Protein AF-A0AAW2QBC7-F1 (afdb_monomer_lite)

Sequence (114 aa):
MHPLGIRHTQTWNVALLARVLWNIHRKADTLWIQWVDAVYLK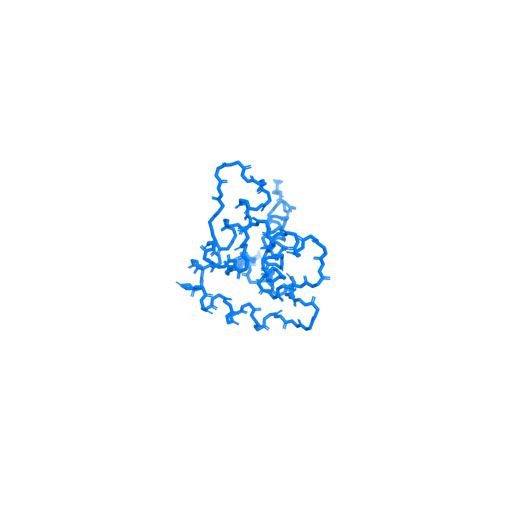GGSVWDWQPKKGDSPLLQRLAEIRNRIITAFGSSEAAVQHMAEWSNSKGLDTSKAYEYFRPKRAKQSWQTVI

Foldseek 3Di:
DDCPPPLLVVLLVLLVLVQVLFCLQVCPPDPVSVCCCVPQQVVHGSLPGDDDDPDDPSSVVSVVSSVVLCVVQVHPVSSCVVQVVQADPVTGDSVVSSVVSRDDDDPPPPDPDD

Structure (mmCIF, N/CA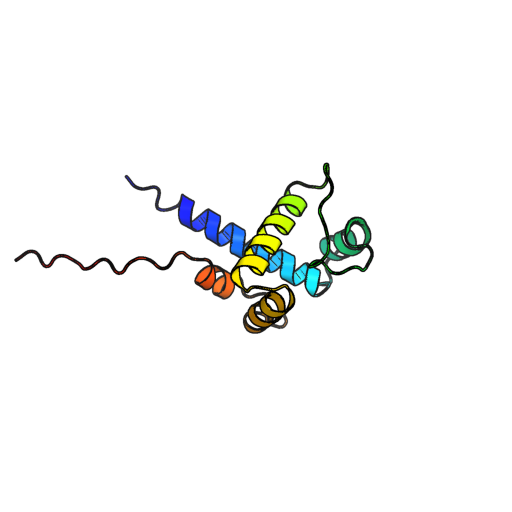/C/O backbone):
data_AF-A0AAW2QBC7-F1
#
_entry.id   AF-A0AAW2QBC7-F1
#
loop_
_atom_site.group_PDB
_atom_site.id
_atom_site.type_symbol
_atom_site.label_atom_id
_atom_site.label_alt_id
_atom_site.label_comp_id
_atom_site.label_asym_id
_atom_site.label_entity_id
_atom_site.label_seq_id
_atom_site.pdbx_PDB_ins_code
_atom_site.Cartn_x
_atom_site.Cartn_y
_atom_site.Cartn_z
_atom_site.occupancy
_atom_site.B_iso_or_equiv
_atom_site.auth_seq_id
_atom_site.auth_comp_id
_atom_site.auth_asym_id
_atom_site.auth_atom_id
_atom_site.pdbx_PDB_model_num
ATOM 1 N N . MET A 1 1 ? 35.295 -7.297 -0.279 1.00 41.03 1 MET A N 1
ATOM 2 C CA . MET A 1 1 ? 34.158 -7.825 0.509 1.00 41.03 1 MET A CA 1
ATOM 3 C C . MET A 1 1 ? 32.949 -6.916 0.267 1.00 41.03 1 MET A C 1
ATOM 5 O O . MET A 1 1 ? 32.909 -5.814 0.792 1.00 41.03 1 MET A O 1
ATOM 9 N N . HIS A 1 2 ? 32.040 -7.275 -0.645 1.00 45.41 2 HIS A N 1
ATOM 10 C CA . HIS A 1 2 ? 30.821 -6.494 -0.915 1.00 45.41 2 HIS A CA 1
ATOM 11 C C . HIS A 1 2 ? 29.652 -7.112 -0.132 1.00 45.41 2 HIS A C 1
ATOM 13 O O . HIS A 1 2 ? 29.490 -8.331 -0.198 1.00 45.41 2 HIS A O 1
ATOM 19 N N . PRO A 1 3 ? 28.836 -6.328 0.598 1.00 48.69 3 PRO A N 1
ATOM 20 C CA . PRO A 1 3 ? 27.711 -6.844 1.374 1.00 48.69 3 PRO A CA 1
ATOM 21 C C . PRO A 1 3 ? 26.570 -7.252 0.432 1.00 48.69 3 PRO A C 1
ATOM 23 O O . PRO A 1 3 ? 25.592 -6.532 0.231 1.00 48.69 3 PRO A O 1
ATOM 26 N N . LEU A 1 4 ? 26.715 -8.429 -0.176 1.00 59.12 4 LEU A N 1
ATOM 27 C CA . LEU A 1 4 ? 25.762 -9.012 -1.119 1.00 59.12 4 LEU A CA 1
ATOM 28 C C . LEU A 1 4 ? 24.406 -9.328 -0.459 1.00 59.12 4 LEU A C 1
ATOM 30 O O . LEU A 1 4 ? 23.416 -9.445 -1.167 1.00 59.12 4 LEU A O 1
ATOM 34 N N . GLY A 1 5 ? 24.324 -9.392 0.877 1.00 55.28 5 GLY A N 1
ATOM 35 C CA . GLY A 1 5 ? 23.075 -9.664 1.603 1.00 55.28 5 GLY A CA 1
ATOM 36 C C . GLY A 1 5 ? 22.158 -8.449 1.817 1.00 55.28 5 GLY A C 1
ATOM 37 O O . GLY A 1 5 ? 20.942 -8.565 1.696 1.00 55.28 5 GLY A O 1
ATOM 38 N N . ILE A 1 6 ? 22.714 -7.261 2.082 1.00 58.94 6 ILE A N 1
ATOM 39 C CA . ILE A 1 6 ? 21.939 -6.100 2.577 1.00 58.94 6 ILE A CA 1
ATOM 40 C C . ILE A 1 6 ? 21.077 -5.461 1.475 1.00 58.94 6 ILE A C 1
ATOM 42 O O . ILE A 1 6 ? 19.996 -4.935 1.729 1.00 58.94 6 ILE A O 1
ATOM 46 N N . ARG A 1 7 ? 21.522 -5.526 0.215 1.00 60.31 7 ARG A N 1
ATOM 47 C CA . ARG A 1 7 ? 20.746 -4.984 -0.915 1.00 60.31 7 ARG A CA 1
ATOM 48 C C . ARG A 1 7 ? 19.500 -5.818 -1.212 1.00 60.31 7 ARG A C 1
ATOM 50 O O . ARG A 1 7 ? 18.471 -5.264 -1.579 1.00 60.31 7 ARG A O 1
ATOM 57 N N . HIS A 1 8 ? 19.578 -7.133 -1.016 1.00 69.00 8 HIS A N 1
ATOM 58 C CA . HIS A 1 8 ? 18.444 -8.025 -1.227 1.00 69.00 8 HIS A CA 1
ATOM 59 C C . HIS A 1 8 ? 17.353 -7.819 -0.166 1.00 69.00 8 HIS A C 1
ATOM 61 O O . HIS A 1 8 ? 16.176 -7.775 -0.521 1.00 69.00 8 HIS A O 1
ATOM 67 N N . THR A 1 9 ? 17.719 -7.614 1.104 1.00 75.00 9 THR A N 1
ATOM 68 C CA . THR A 1 9 ? 16.740 -7.404 2.188 1.00 75.00 9 THR A CA 1
ATOM 69 C C . THR A 1 9 ? 15.935 -6.121 2.006 1.00 75.00 9 THR A C 1
ATOM 71 O O . THR A 1 9 ? 14.726 -6.127 2.217 1.00 75.00 9 THR A O 1
ATOM 74 N N . GLN A 1 10 ? 16.554 -5.035 1.533 1.00 80.94 10 GLN A N 1
ATOM 75 C CA . GLN A 1 10 ? 15.827 -3.795 1.246 1.00 80.94 10 GLN A CA 1
ATOM 76 C C . GLN A 1 10 ? 14.785 -3.968 0.133 1.00 80.94 10 GLN A C 1
ATOM 78 O O . GLN A 1 10 ? 13.658 -3.500 0.285 1.00 80.94 10 GLN A O 1
ATOM 83 N N . THR A 1 11 ? 15.121 -4.655 -0.963 1.00 83.31 11 THR A N 1
ATOM 84 C CA . THR A 1 11 ? 14.166 -4.918 -2.055 1.00 83.31 11 THR A CA 1
ATOM 85 C C . THR A 1 11 ? 13.029 -5.833 -1.600 1.00 83.31 11 THR A C 1
ATOM 87 O O . THR A 1 11 ? 11.869 -5.562 -1.904 1.00 83.31 11 THR A O 1
ATOM 90 N N . TRP A 1 12 ? 13.332 -6.873 -0.819 1.00 84.12 12 TRP A N 1
ATOM 91 C CA . TRP A 1 12 ? 12.304 -7.726 -0.220 1.00 84.12 12 TRP A CA 1
ATOM 92 C C . TRP A 1 12 ? 11.382 -6.949 0.720 1.00 84.12 12 TRP A C 1
ATOM 94 O O . TRP A 1 12 ? 10.169 -7.111 0.641 1.00 84.12 12 TRP A O 1
ATOM 104 N N . ASN A 1 13 ? 11.923 -6.044 1.539 1.00 87.50 13 ASN A N 1
ATOM 105 C CA . ASN A 1 13 ? 11.115 -5.186 2.405 1.00 87.50 13 ASN A CA 1
ATOM 106 C C . ASN A 1 13 ? 10.150 -4.307 1.598 1.00 87.50 13 ASN A C 1
ATOM 108 O O . ASN A 1 13 ? 8.992 -4.165 1.982 1.00 87.50 13 ASN A O 1
ATOM 112 N N . VAL A 1 14 ? 10.589 -3.753 0.462 1.00 87.81 14 VAL A N 1
ATOM 113 C CA . VAL A 1 14 ? 9.709 -2.991 -0.443 1.00 87.81 14 VAL A CA 1
ATOM 114 C C . VAL A 1 14 ? 8.594 -3.880 -0.995 1.00 87.81 14 VAL A C 1
ATOM 116 O O . VAL A 1 14 ? 7.431 -3.490 -0.938 1.00 87.81 14 VAL A O 1
ATOM 119 N N . ALA A 1 15 ? 8.921 -5.082 -1.475 1.00 89.62 15 ALA A N 1
ATOM 120 C CA . ALA A 1 15 ? 7.934 -6.013 -2.021 1.00 89.62 15 ALA A CA 1
ATOM 121 C C . ALA A 1 15 ? 6.910 -6.476 -0.967 1.00 89.62 15 ALA A C 1
ATOM 123 O O . ALA A 1 15 ? 5.712 -6.542 -1.243 1.00 89.62 15 ALA A O 1
ATOM 124 N N . LEU A 1 16 ? 7.361 -6.750 0.260 1.00 89.75 16 LEU A N 1
ATOM 125 C CA . LEU A 1 16 ? 6.493 -7.115 1.380 1.00 89.75 16 LEU A CA 1
ATOM 126 C C . LEU A 1 16 ? 5.560 -5.964 1.767 1.00 89.75 16 LEU A C 1
ATOM 128 O O . LEU A 1 16 ? 4.362 -6.180 1.937 1.00 89.75 16 LEU A O 1
ATOM 132 N N . LEU A 1 17 ? 6.073 -4.736 1.847 1.00 91.94 17 LEU A N 1
ATOM 133 C CA . LEU A 1 17 ? 5.252 -3.558 2.133 1.00 91.94 17 LEU A CA 1
ATOM 134 C C . LEU A 1 17 ? 4.260 -3.257 1.004 1.00 91.94 17 LEU A C 1
ATOM 136 O O . LEU A 1 17 ? 3.119 -2.905 1.285 1.00 91.94 17 LEU A O 1
ATOM 140 N N . ALA A 1 18 ? 4.645 -3.465 -0.258 1.00 91.00 18 ALA A N 1
ATOM 141 C CA . ALA A 1 18 ? 3.730 -3.368 -1.393 1.00 91.00 18 ALA A CA 1
ATOM 142 C C . ALA A 1 18 ? 2.589 -4.397 -1.291 1.00 91.00 18 ALA A C 1
ATOM 144 O O . ALA A 1 18 ? 1.434 -4.072 -1.560 1.00 91.00 18 ALA A O 1
ATOM 145 N N . ARG A 1 19 ? 2.876 -5.621 -0.825 1.00 91.25 19 ARG A N 1
ATOM 146 C CA . ARG A 1 19 ? 1.837 -6.626 -0.549 1.00 91.25 19 ARG A CA 1
ATOM 147 C C . ARG A 1 19 ? 0.887 -6.174 0.555 1.00 91.25 19 ARG A C 1
ATOM 149 O O . ARG A 1 19 ? -0.321 -6.333 0.415 1.00 91.25 19 ARG A O 1
ATOM 156 N N . VAL A 1 20 ? 1.417 -5.614 1.642 1.00 92.12 20 VAL A N 1
ATOM 157 C CA . VAL A 1 20 ? 0.598 -5.079 2.740 1.00 92.12 20 VAL A CA 1
ATOM 158 C C . VAL A 1 20 ? -0.303 -3.949 2.238 1.00 92.12 20 VAL A C 1
ATOM 160 O O . VAL A 1 20 ? -1.503 -3.976 2.499 1.00 92.12 20 VAL A O 1
ATOM 163 N N . LEU A 1 21 ? 0.248 -3.017 1.456 1.00 92.56 21 LEU A N 1
ATOM 164 C CA . LEU A 1 21 ? -0.501 -1.929 0.825 1.00 92.56 21 LEU A CA 1
ATOM 165 C C . LEU A 1 21 ? -1.653 -2.473 -0.032 1.00 92.56 21 LEU A C 1
ATOM 167 O O . LEU A 1 21 ? -2.785 -2.014 0.093 1.00 92.56 21 LEU A O 1
ATOM 171 N N . TRP A 1 22 ? -1.382 -3.497 -0.846 1.00 93.50 22 TRP A N 1
ATOM 172 C CA . TRP A 1 22 ? -2.398 -4.153 -1.669 1.00 93.50 22 TRP A CA 1
ATOM 173 C C . TRP A 1 22 ? -3.482 -4.845 -0.839 1.00 93.50 22 TRP A C 1
ATOM 175 O O . TRP A 1 22 ? -4.666 -4.758 -1.156 1.00 93.50 22 TRP A O 1
ATOM 185 N N . ASN A 1 23 ? -3.106 -5.512 0.252 1.00 92.00 23 ASN A N 1
ATOM 186 C CA . ASN A 1 23 ? -4.075 -6.154 1.134 1.00 92.00 23 ASN A CA 1
ATOM 187 C C . ASN A 1 23 ? -5.002 -5.127 1.803 1.00 92.00 23 ASN A C 1
ATOM 189 O O . ASN A 1 23 ? -6.193 -5.399 1.939 1.00 92.00 23 ASN A O 1
ATOM 193 N N . ILE A 1 24 ? -4.476 -3.955 2.173 1.00 91.88 24 ILE A N 1
ATOM 194 C CA . ILE A 1 24 ? -5.280 -2.841 2.690 1.00 91.88 24 ILE A CA 1
ATOM 195 C C . ILE A 1 24 ? -6.201 -2.295 1.592 1.00 91.88 24 ILE A C 1
ATOM 197 O O . ILE A 1 24 ? -7.392 -2.132 1.835 1.00 91.88 24 ILE A O 1
ATOM 201 N N . HIS A 1 25 ? -5.693 -2.095 0.370 1.00 91.25 25 HIS A N 1
ATOM 202 C CA . HIS A 1 25 ? -6.504 -1.664 -0.776 1.00 91.25 25 HIS A CA 1
ATOM 203 C C . HIS A 1 25 ? -7.696 -2.599 -1.037 1.00 91.25 25 HIS A C 1
ATOM 205 O O . HIS A 1 25 ? -8.808 -2.130 -1.259 1.00 91.25 25 HIS A O 1
ATOM 211 N N . ARG A 1 26 ? -7.487 -3.919 -0.949 1.00 91.06 26 ARG A N 1
ATOM 212 C CA . ARG A 1 26 ? -8.554 -4.919 -1.115 1.00 91.06 26 ARG A CA 1
ATOM 213 C C . ARG A 1 26 ? -9.434 -5.125 0.118 1.00 91.06 26 ARG A C 1
ATOM 215 O O . ARG A 1 26 ? -10.298 -5.995 0.076 1.00 91.06 26 ARG A O 1
ATOM 222 N N . LYS A 1 27 ? -9.174 -4.416 1.221 1.00 88.25 27 LYS A N 1
ATOM 223 C CA . LYS A 1 27 ? -9.818 -4.646 2.523 1.00 88.25 27 LYS A CA 1
ATOM 224 C C . LYS A 1 27 ? -9.794 -6.123 2.928 1.00 88.25 27 LYS A C 1
ATOM 226 O O . LYS A 1 27 ? -10.822 -6.712 3.247 1.00 88.25 27 LYS A O 1
ATOM 231 N N . ALA A 1 28 ? -8.617 -6.746 2.850 1.00 88.56 28 ALA A N 1
ATOM 232 C CA . ALA A 1 28 ? -8.489 -8.162 3.167 1.00 88.56 28 ALA A CA 1
ATOM 233 C C . ALA A 1 28 ? -8.960 -8.455 4.602 1.00 88.56 28 ALA A C 1
ATOM 235 O O . ALA A 1 28 ? -8.696 -7.681 5.523 1.00 88.56 28 ALA A O 1
ATOM 236 N N . ASP A 1 29 ? -9.628 -9.596 4.770 1.00 86.56 29 ASP A N 1
ATOM 237 C CA . ASP A 1 29 ? -10.366 -9.961 5.981 1.00 86.56 29 ASP A CA 1
ATOM 238 C C . ASP A 1 29 ? -9.444 -10.437 7.114 1.00 86.56 29 ASP A C 1
ATOM 240 O O . ASP A 1 29 ? -9.397 -11.600 7.505 1.00 86.56 29 ASP A O 1
ATOM 244 N N . THR A 1 30 ? -8.608 -9.523 7.594 1.00 90.25 30 THR A N 1
ATOM 245 C CA . THR A 1 30 ? -7.729 -9.740 8.741 1.00 90.25 30 THR A CA 1
ATOM 246 C C . THR A 1 30 ? -7.981 -8.639 9.754 1.00 90.25 30 THR A C 1
ATOM 248 O O . THR A 1 30 ? -8.133 -7.475 9.376 1.00 90.25 30 THR A O 1
ATOM 251 N N . LEU A 1 31 ? -7.971 -8.986 11.043 1.00 92.94 31 LEU A N 1
ATOM 252 C CA . LEU A 1 31 ? -8.256 -8.039 12.127 1.00 92.94 31 LEU A CA 1
ATOM 253 C C . LEU A 1 31 ? -7.377 -6.786 12.058 1.00 92.94 31 LEU A C 1
ATOM 255 O O . LEU A 1 31 ? -7.863 -5.676 12.238 1.00 92.94 31 LEU A O 1
ATOM 259 N N . TRP A 1 32 ? -6.089 -6.951 11.749 1.00 92.62 32 TRP A N 1
ATOM 260 C CA . TRP A 1 32 ? -5.173 -5.819 11.625 1.00 92.62 32 TRP A CA 1
ATOM 261 C C . TRP A 1 32 ? -5.562 -4.879 10.473 1.00 92.62 32 TRP A C 1
ATOM 263 O O . TRP A 1 32 ? -5.522 -3.666 10.650 1.00 92.62 32 TRP A O 1
ATOM 273 N N . ILE A 1 33 ? -5.997 -5.406 9.321 1.00 91.38 33 ILE A N 1
ATOM 274 C CA . ILE A 1 33 ? -6.426 -4.576 8.181 1.00 91.38 33 ILE A CA 1
ATOM 275 C C . ILE A 1 33 ? -7.754 -3.888 8.472 1.00 91.38 33 ILE A C 1
ATOM 277 O O . ILE A 1 33 ? -7.872 -2.695 8.210 1.00 91.38 33 ILE A O 1
ATOM 281 N N . GLN A 1 34 ? -8.723 -4.601 9.050 1.00 92.06 34 GLN A N 1
ATOM 282 C CA . GLN A 1 34 ? -9.994 -4.007 9.470 1.00 92.06 34 GLN A CA 1
ATOM 283 C C . GLN A 1 34 ? -9.768 -2.877 10.485 1.00 92.06 34 GLN A C 1
ATOM 285 O O . GLN A 1 34 ? -10.367 -1.810 10.376 1.00 92.06 34 GLN A O 1
ATOM 290 N N . TRP A 1 35 ? -8.850 -3.075 11.437 1.00 93.25 35 TRP A N 1
ATOM 291 C CA . TRP A 1 35 ? -8.466 -2.049 12.403 1.00 93.25 35 TRP A CA 1
ATOM 292 C C . TRP A 1 35 ? -7.789 -0.848 11.732 1.00 93.25 35 TRP A C 1
ATOM 294 O O . TRP A 1 35 ? -8.143 0.292 12.029 1.00 93.25 35 TRP A O 1
ATOM 304 N N . VAL A 1 36 ? -6.863 -1.073 10.791 1.00 91.44 36 VAL A N 1
ATOM 305 C CA . VAL A 1 36 ? -6.234 0.020 10.030 1.00 91.44 36 VAL A CA 1
ATOM 306 C C . VAL A 1 36 ? -7.274 0.801 9.218 1.00 91.44 36 VAL A C 1
ATOM 308 O O . VAL A 1 36 ? -7.255 2.034 9.240 1.00 91.44 36 VAL A O 1
ATOM 311 N N . ASP A 1 37 ? -8.195 0.110 8.541 1.00 90.44 37 ASP A N 1
ATOM 312 C CA . ASP A 1 37 ? -9.263 0.737 7.754 1.00 90.44 37 ASP A CA 1
ATOM 313 C C . ASP A 1 37 ? -10.192 1.573 8.643 1.00 90.44 37 ASP A C 1
ATOM 315 O O . ASP A 1 37 ? -10.510 2.709 8.302 1.00 90.44 37 ASP A O 1
ATOM 319 N N . ALA A 1 38 ? -10.562 1.068 9.822 1.00 90.19 38 ALA A N 1
ATOM 320 C CA . ALA A 1 38 ? -11.434 1.774 10.758 1.00 90.19 38 ALA A CA 1
ATOM 321 C C . ALA A 1 38 ? -10.754 2.984 11.427 1.00 90.19 38 ALA A C 1
ATOM 323 O O . ALA A 1 38 ? -11.368 4.042 11.567 1.00 90.19 38 ALA A O 1
ATOM 324 N N . VAL A 1 39 ? -9.491 2.847 11.844 1.00 90.81 39 VAL A N 1
ATOM 325 C CA . VAL A 1 39 ? -8.787 3.874 12.632 1.00 90.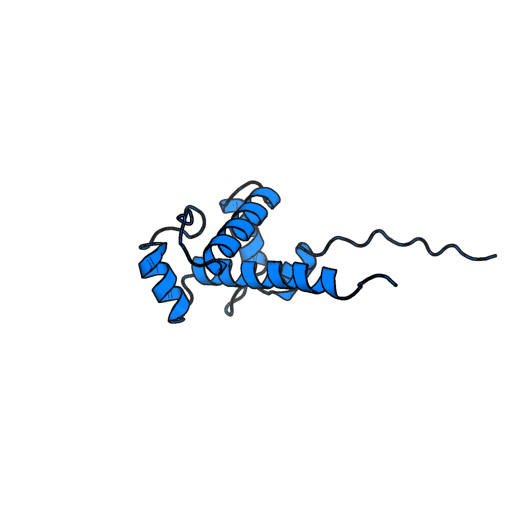81 39 VAL A CA 1
ATOM 326 C C . VAL A 1 39 ? -8.162 4.953 11.749 1.00 90.81 39 VAL A C 1
ATOM 328 O O . VAL A 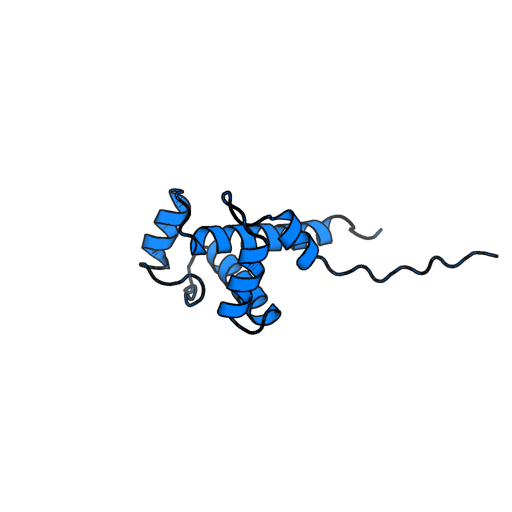1 39 ? -8.316 6.145 12.037 1.00 90.81 39 VAL A O 1
ATOM 331 N N . TYR A 1 40 ? -7.463 4.556 10.681 1.00 88.19 40 TYR A N 1
ATOM 332 C CA . TYR A 1 40 ? -6.652 5.473 9.873 1.00 88.19 40 TYR A CA 1
ATOM 333 C C . TYR A 1 40 ? -7.338 5.898 8.583 1.00 88.19 40 TYR A C 1
ATOM 335 O O . TYR A 1 40 ? -7.343 7.089 8.272 1.00 88.19 40 TYR A O 1
ATOM 343 N N . LEU A 1 41 ? -7.907 4.946 7.839 1.00 88.38 41 LEU A N 1
ATOM 344 C CA . LEU A 1 41 ? -8.532 5.248 6.548 1.00 88.38 41 LEU A CA 1
ATOM 345 C C . LEU A 1 41 ? -9.952 5.789 6.709 1.00 88.38 41 LEU A C 1
ATOM 347 O O . LEU A 1 41 ? -10.392 6.591 5.891 1.00 88.38 41 LEU A O 1
ATOM 351 N N . LYS A 1 42 ? -10.659 5.374 7.766 1.00 87.94 42 LYS A N 1
ATOM 352 C CA . LYS A 1 42 ? -12.060 5.715 8.054 1.00 87.94 42 LYS A CA 1
ATOM 353 C C . LYS A 1 42 ? -12.976 5.472 6.850 1.00 87.94 42 LYS A C 1
ATOM 355 O O . LYS A 1 42 ? -13.837 6.288 6.537 1.00 87.94 42 LYS A O 1
ATOM 360 N N . GLY A 1 43 ? -12.747 4.362 6.149 1.00 81.00 43 GLY A N 1
ATOM 361 C CA . GLY A 1 43 ? -13.464 3.999 4.925 1.00 81.00 43 GLY A CA 1
ATOM 362 C C . GLY A 1 43 ? -12.943 4.657 3.641 1.00 81.00 43 GLY A C 1
ATOM 363 O O . GLY A 1 43 ? -13.450 4.342 2.567 1.00 81.00 43 GLY A O 1
ATOM 364 N N . GLY A 1 44 ? -11.935 5.526 3.732 1.00 87.44 44 GLY A N 1
ATOM 365 C CA . GLY A 1 44 ? -11.259 6.131 2.589 1.00 87.44 44 GLY A CA 1
ATOM 366 C C . GLY A 1 44 ? -10.299 5.186 1.860 1.00 87.44 44 GLY A C 1
ATOM 367 O O . GLY A 1 44 ? -10.014 4.067 2.285 1.00 87.44 44 GLY A O 1
ATOM 368 N N . SER A 1 45 ? -9.769 5.666 0.739 1.00 88.56 45 SER A N 1
ATOM 369 C CA . SER A 1 45 ? -8.778 4.944 -0.056 1.00 88.56 45 SER A CA 1
ATOM 370 C C . SER A 1 45 ? -7.388 5.034 0.578 1.00 88.56 45 SER A C 1
ATOM 372 O O . SER A 1 45 ? -6.918 6.111 0.953 1.00 88.56 45 SER A O 1
ATOM 374 N N . VAL A 1 46 ? -6.673 3.907 0.622 1.00 91.19 46 VAL A N 1
ATOM 375 C CA . VAL A 1 46 ? -5.258 3.881 1.027 1.00 91.19 46 VAL A CA 1
ATOM 376 C C . VAL A 1 46 ? -4.365 4.676 0.070 1.00 91.19 46 VAL A C 1
ATOM 378 O O . VAL A 1 46 ? -3.254 5.049 0.445 1.00 91.19 46 VAL A O 1
ATOM 381 N N . TRP A 1 47 ? -4.830 4.957 -1.150 1.00 90.19 47 TRP A N 1
ATOM 382 C CA . TRP A 1 47 ? -4.074 5.710 -2.150 1.00 90.19 47 TRP A CA 1
ATOM 383 C C . TRP A 1 47 ? -4.033 7.211 -1.846 1.00 90.19 47 TRP A C 1
ATOM 385 O O . TRP A 1 47 ? -2.981 7.826 -2.000 1.00 90.19 47 TRP A O 1
ATOM 395 N N . ASP A 1 48 ? -5.119 7.745 -1.287 1.00 87.69 48 ASP A N 1
ATOM 396 C CA . AS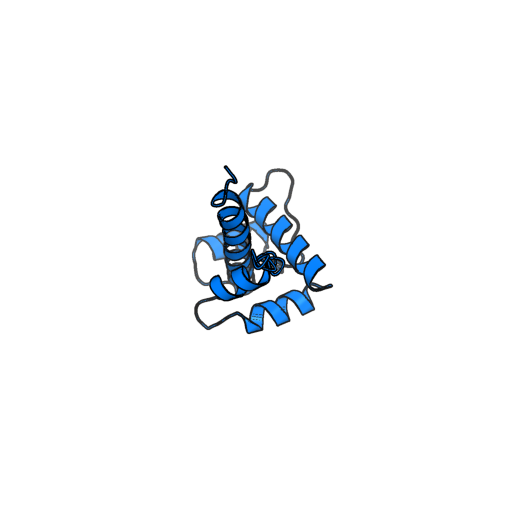P A 1 48 ? -5.288 9.177 -0.990 1.00 87.69 48 ASP A CA 1
ATOM 397 C C . ASP A 1 48 ? -4.984 9.532 0.471 1.00 87.69 48 ASP A C 1
ATOM 399 O O . ASP A 1 48 ? -4.848 10.699 0.841 1.00 87.69 48 ASP A O 1
ATOM 403 N N . TRP A 1 49 ? -4.866 8.519 1.330 1.00 90.31 49 TRP A N 1
ATOM 404 C CA . TRP A 1 49 ? -4.586 8.696 2.750 1.00 90.31 49 TRP A CA 1
ATOM 405 C C . TRP A 1 49 ? -3.249 9.422 2.999 1.00 90.31 49 TRP A C 1
ATOM 407 O O . TRP A 1 49 ? -2.283 9.257 2.261 1.00 90.31 49 TRP A O 1
ATOM 417 N N . GLN A 1 50 ? -3.131 10.209 4.063 1.00 87.44 50 GLN A N 1
ATOM 418 C CA . GLN A 1 50 ? -1.848 10.801 4.454 1.00 87.44 50 GLN A CA 1
ATOM 419 C C . GLN A 1 50 ? -1.538 10.453 5.910 1.00 87.44 50 GLN A C 1
ATOM 421 O O . GLN A 1 50 ? -2.391 10.684 6.773 1.00 87.44 50 GLN A O 1
ATOM 426 N N . PRO A 1 51 ? -0.342 9.904 6.201 1.00 88.12 51 PRO A N 1
ATOM 427 C CA . PRO A 1 51 ? 0.061 9.631 7.572 1.00 88.12 51 PRO A CA 1
ATOM 428 C C . PRO A 1 51 ? 0.220 10.940 8.345 1.00 88.12 51 PRO A C 1
ATOM 430 O O . PRO A 1 51 ? 0.768 11.923 7.841 1.00 88.12 51 PRO A O 1
ATOM 433 N N . LYS A 1 52 ? -0.231 10.946 9.595 1.00 87.06 52 LYS A N 1
ATOM 434 C CA . LYS A 1 52 ? -0.064 12.066 10.520 1.00 87.06 52 LYS A CA 1
ATOM 435 C C . LYS A 1 52 ? 1.243 11.938 11.292 1.00 87.06 52 LYS A C 1
ATOM 437 O O . LYS A 1 52 ? 1.757 10.847 11.545 1.00 87.06 52 LYS A O 1
ATOM 442 N N . LYS A 1 53 ? 1.776 13.084 11.721 1.00 79.12 53 LYS A N 1
ATOM 443 C CA . LYS A 1 53 ? 2.942 13.138 12.607 1.00 79.12 53 LYS A CA 1
ATOM 444 C C . LYS A 1 53 ? 2.571 12.489 13.948 1.00 79.12 53 LYS A C 1
ATOM 446 O O . LYS A 1 53 ? 1.736 13.025 14.668 1.00 79.12 53 LYS A O 1
ATOM 451 N N . GLY A 1 54 ? 3.174 11.338 14.247 1.00 80.62 54 GLY A N 1
ATOM 452 C CA . GLY A 1 54 ? 2.858 10.515 15.424 1.00 80.62 54 GLY A CA 1
ATOM 453 C C . GLY A 1 54 ? 2.207 9.165 15.103 1.00 80.62 54 GLY A C 1
ATOM 454 O O . GLY A 1 54 ? 2.083 8.335 16.000 1.00 80.62 54 GLY A O 1
ATOM 455 N N . ASP A 1 55 ? 1.846 8.909 13.842 1.00 86.25 55 ASP A N 1
ATOM 456 C CA . ASP A 1 55 ? 1.364 7.593 13.419 1.00 86.25 55 ASP A CA 1
ATOM 457 C C . ASP A 1 55 ? 2.464 6.530 13.525 1.00 86.25 55 ASP A C 1
ATOM 459 O O . ASP A 1 55 ? 3.659 6.837 13.555 1.00 86.25 55 ASP A O 1
ATOM 463 N N . SER A 1 56 ? 2.060 5.257 13.534 1.00 88.00 56 SER A N 1
ATOM 464 C CA . SER A 1 56 ? 2.991 4.127 13.595 1.00 88.00 56 SER A CA 1
ATOM 465 C C . SER A 1 56 ? 4.091 4.242 12.525 1.00 88.00 56 SER A C 1
ATOM 467 O O . SER A 1 56 ? 3.772 4.472 11.354 1.00 88.00 56 SER A O 1
ATOM 469 N N . PRO A 1 57 ? 5.375 4.013 12.868 1.00 89.19 57 PRO A N 1
ATOM 470 C CA . PRO A 1 57 ? 6.468 4.013 11.895 1.00 89.19 57 PRO A CA 1
ATOM 471 C C . PRO A 1 57 ? 6.225 3.074 10.706 1.00 89.19 57 PRO A C 1
ATOM 473 O O . PRO A 1 57 ? 6.641 3.363 9.587 1.00 89.19 57 PRO A O 1
ATOM 476 N N . LEU A 1 58 ? 5.503 1.968 10.924 1.00 88.88 58 LEU A N 1
ATOM 477 C CA . LEU A 1 58 ? 5.109 1.052 9.854 1.00 88.88 58 LEU A CA 1
ATOM 478 C C . LEU A 1 58 ? 4.175 1.727 8.843 1.00 88.88 58 LEU A C 1
ATOM 480 O O . LEU A 1 58 ? 4.353 1.564 7.641 1.00 88.88 58 LEU A O 1
ATOM 484 N N . LEU A 1 59 ? 3.193 2.488 9.327 1.00 89.38 59 LEU A N 1
ATOM 485 C CA . LEU A 1 59 ? 2.226 3.203 8.494 1.00 89.38 59 LEU A CA 1
ATOM 486 C C . LEU A 1 59 ? 2.890 4.361 7.746 1.00 89.38 59 LEU A C 1
ATOM 488 O O . LEU A 1 59 ? 2.628 4.553 6.560 1.00 89.38 59 LEU A O 1
ATOM 492 N N . GLN A 1 60 ? 3.818 5.068 8.395 1.00 91.44 60 GLN A N 1
ATOM 493 C CA . GLN A 1 60 ? 4.656 6.066 7.725 1.00 91.44 60 GLN A CA 1
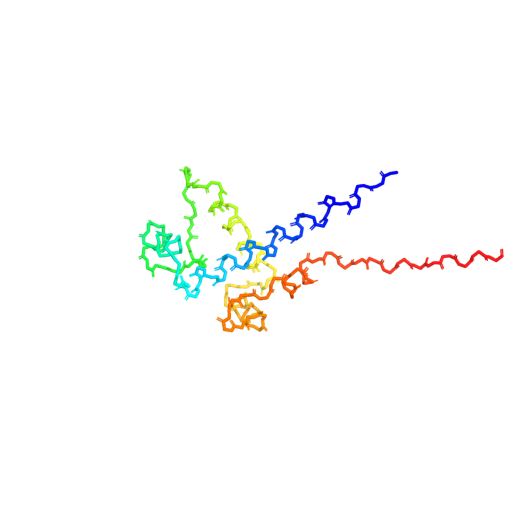ATOM 494 C C . GLN A 1 60 ? 5.461 5.422 6.589 1.00 91.44 60 GLN A C 1
ATOM 496 O O . GLN A 1 60 ? 5.425 5.887 5.450 1.00 91.44 60 GLN A O 1
ATOM 501 N N . ARG A 1 61 ? 6.105 4.280 6.859 1.00 91.38 61 ARG A N 1
ATOM 502 C CA . ARG A 1 61 ? 6.866 3.547 5.845 1.00 91.38 61 ARG A CA 1
ATOM 503 C C . ARG A 1 61 ? 5.978 3.011 4.719 1.00 91.38 61 ARG A C 1
ATOM 505 O O . ARG A 1 61 ? 6.400 2.997 3.565 1.00 91.38 61 ARG A O 1
ATOM 512 N N . LEU A 1 62 ? 4.750 2.596 5.026 1.00 92.56 62 LEU A N 1
ATOM 513 C CA . LEU A 1 62 ? 3.764 2.173 4.032 1.00 92.56 62 LEU A CA 1
ATOM 514 C C . LEU A 1 62 ? 3.401 3.327 3.084 1.00 92.56 62 LEU A C 1
ATOM 516 O O . LEU A 1 62 ? 3.387 3.131 1.870 1.00 92.56 62 LEU A O 1
ATOM 520 N N . ALA A 1 63 ? 3.174 4.528 3.624 1.00 92.12 63 ALA A N 1
ATOM 521 C CA . ALA A 1 63 ? 2.901 5.723 2.829 1.00 92.12 63 ALA A CA 1
ATOM 522 C C . ALA A 1 63 ? 4.087 6.103 1.930 1.00 92.12 63 ALA A C 1
ATOM 524 O O . ALA A 1 63 ? 3.896 6.437 0.762 1.00 92.12 63 ALA A O 1
ATOM 525 N N . GLU A 1 64 ? 5.321 5.990 2.428 1.00 91.75 64 GLU A N 1
ATOM 526 C CA . GLU A 1 64 ? 6.522 6.205 1.613 1.00 91.75 64 GLU A CA 1
ATOM 527 C C . GLU A 1 64 ? 6.608 5.215 0.445 1.00 91.75 64 GLU A C 1
ATOM 529 O O . GLU A 1 64 ? 6.891 5.614 -0.685 1.00 91.75 64 GLU A O 1
ATOM 534 N N . ILE A 1 65 ? 6.355 3.923 0.691 1.00 90.88 65 ILE A N 1
ATOM 535 C CA . ILE A 1 65 ? 6.350 2.909 -0.371 1.00 90.88 65 ILE A CA 1
ATOM 536 C C . ILE A 1 65 ? 5.235 3.177 -1.375 1.00 90.88 65 ILE A C 1
ATOM 538 O O . ILE A 1 65 ? 5.498 3.134 -2.575 1.00 90.88 65 ILE A O 1
ATOM 542 N N . ARG A 1 66 ? 4.029 3.515 -0.915 1.00 92.69 66 ARG A N 1
ATOM 543 C CA . ARG A 1 66 ? 2.934 3.918 -1.798 1.00 92.69 66 ARG A CA 1
ATOM 544 C C . ARG A 1 66 ? 3.346 5.086 -2.689 1.00 92.69 66 ARG A C 1
ATOM 546 O O . ARG A 1 66 ? 3.179 4.998 -3.898 1.00 92.69 66 ARG A O 1
ATOM 553 N N . ASN A 1 67 ? 3.913 6.149 -2.123 1.00 92.44 67 ASN A N 1
ATOM 554 C CA . ASN A 1 67 ? 4.329 7.314 -2.902 1.00 92.44 67 ASN A CA 1
ATOM 555 C C . ASN A 1 67 ? 5.394 6.929 -3.939 1.00 92.44 67 ASN A C 1
ATOM 557 O O . ASN A 1 67 ? 5.287 7.321 -5.093 1.00 92.44 67 ASN A O 1
ATOM 561 N N . ARG A 1 68 ? 6.368 6.085 -3.571 1.00 90.44 68 ARG A N 1
ATOM 562 C CA . ARG A 1 68 ? 7.361 5.551 -4.522 1.00 90.44 68 ARG A CA 1
ATOM 563 C C . ARG A 1 68 ? 6.721 4.741 -5.650 1.00 90.44 68 ARG A C 1
ATOM 565 O O . ARG A 1 68 ? 7.180 4.838 -6.782 1.00 90.44 68 ARG A O 1
ATOM 572 N N . ILE A 1 69 ? 5.697 3.946 -5.346 1.00 88.75 69 ILE A N 1
ATOM 573 C CA . ILE A 1 69 ? 4.934 3.165 -6.327 1.00 88.75 69 ILE A CA 1
ATOM 574 C C . ILE A 1 69 ? 4.175 4.099 -7.276 1.00 88.75 69 ILE A C 1
ATOM 576 O O . ILE A 1 69 ? 4.311 3.961 -8.486 1.00 88.75 69 ILE A O 1
ATOM 580 N N . ILE A 1 70 ? 3.451 5.087 -6.743 1.00 90.75 70 ILE A N 1
ATOM 581 C CA . ILE A 1 70 ? 2.742 6.099 -7.540 1.00 90.75 70 ILE A CA 1
ATOM 582 C C . ILE A 1 70 ? 3.726 6.837 -8.452 1.00 90.75 70 ILE A C 1
ATOM 584 O O . ILE A 1 70 ? 3.482 6.953 -9.644 1.00 90.75 70 ILE A O 1
ATOM 588 N N . THR A 1 71 ? 4.877 7.275 -7.934 1.00 90.38 71 THR A N 1
ATOM 589 C CA . THR A 1 71 ? 5.909 7.934 -8.748 1.00 90.38 71 THR A CA 1
ATOM 590 C C . THR A 1 71 ? 6.479 7.011 -9.827 1.00 90.38 71 THR A C 1
ATOM 592 O O . THR A 1 71 ? 6.763 7.475 -10.926 1.00 90.38 71 THR A O 1
ATOM 595 N N . ALA A 1 72 ? 6.640 5.714 -9.548 1.00 87.00 72 ALA A N 1
ATOM 596 C CA . ALA A 1 72 ? 7.159 4.756 -10.523 1.00 87.00 72 ALA A CA 1
ATOM 597 C C . ALA A 1 72 ? 6.174 4.464 -11.669 1.00 87.00 72 ALA A C 1
ATOM 599 O O . ALA A 1 72 ? 6.619 4.206 -12.784 1.00 87.00 72 ALA A O 1
ATOM 600 N N . PHE A 1 73 ? 4.865 4.498 -11.400 1.00 87.50 73 PHE A N 1
ATOM 601 C CA . PHE A 1 73 ? 3.809 4.224 -12.385 1.00 87.50 73 PHE A CA 1
ATOM 602 C C . PHE A 1 73 ? 3.128 5.481 -12.947 1.00 87.50 73 PHE A C 1
ATOM 604 O O . PHE A 1 73 ? 2.333 5.387 -13.875 1.00 87.50 73 PHE A O 1
ATOM 611 N N . GLY A 1 74 ? 3.433 6.659 -12.406 1.00 88.44 74 GLY A N 1
ATOM 612 C CA . GLY A 1 74 ? 2.905 7.955 -12.834 1.00 88.44 74 GLY A CA 1
ATOM 613 C C . GLY A 1 74 ? 1.615 8.384 -12.126 1.00 88.44 74 GLY A C 1
ATOM 614 O O . GLY A 1 74 ? 1.472 9.569 -11.832 1.00 88.44 74 GLY A O 1
ATOM 615 N N . SER A 1 75 ? 0.706 7.460 -11.797 1.00 91.44 75 SER A N 1
ATOM 616 C CA . SER A 1 75 ? -0.515 7.759 -11.028 1.00 91.44 75 SER A CA 1
ATOM 617 C C . SER A 1 75 ? -0.931 6.624 -10.084 1.00 91.44 75 SER A C 1
ATOM 619 O O . SER A 1 75 ? -0.417 5.503 -10.160 1.00 91.44 75 SER A O 1
ATOM 621 N N . SER A 1 76 ? -1.871 6.912 -9.177 1.00 90.19 76 SER A N 1
ATOM 622 C CA . SER A 1 76 ? -2.527 5.918 -8.314 1.00 90.19 76 SER A CA 1
ATOM 623 C C . SER A 1 76 ? -3.276 4.863 -9.121 1.00 90.19 76 SER A C 1
ATOM 625 O O . SER A 1 76 ? -3.214 3.681 -8.798 1.00 90.19 76 SER A O 1
ATOM 627 N N . GLU A 1 77 ? -3.940 5.264 -10.201 1.00 90.69 77 GLU A N 1
ATOM 628 C CA . GLU A 1 77 ? -4.746 4.378 -11.045 1.00 90.69 77 GLU A CA 1
ATOM 629 C C . GLU A 1 77 ? -3.845 3.412 -11.813 1.00 90.69 77 GLU A C 1
ATOM 631 O O . GLU A 1 77 ? -4.089 2.205 -11.811 1.00 90.69 77 GLU A O 1
ATOM 636 N N . ALA A 1 78 ? -2.759 3.925 -12.400 1.00 90.31 78 ALA A N 1
ATOM 637 C CA . ALA A 1 78 ? -1.767 3.108 -13.088 1.00 90.31 78 ALA A CA 1
ATOM 638 C C . ALA A 1 78 ? -1.079 2.134 -12.117 1.00 90.31 78 ALA A C 1
ATOM 640 O O . ALA A 1 78 ? -0.885 0.960 -12.438 1.00 90.31 78 ALA A O 1
ATOM 641 N N . ALA A 1 79 ? -0.772 2.586 -10.895 1.00 90.31 79 ALA A N 1
ATOM 642 C CA . ALA A 1 79 ? -0.236 1.721 -9.850 1.00 90.31 79 ALA A CA 1
ATOM 643 C C . ALA A 1 79 ? -1.195 0.576 -9.491 1.00 90.31 79 ALA A C 1
ATOM 645 O O . ALA A 1 79 ? -0.761 -0.572 -9.386 1.00 90.31 79 ALA A O 1
ATOM 646 N N . VAL A 1 80 ? -2.490 0.865 -9.332 1.00 91.12 80 VAL A N 1
ATOM 647 C CA . VAL A 1 80 ? -3.507 -0.158 -9.050 1.00 91.12 80 VAL A CA 1
ATOM 648 C C . VAL A 1 80 ? -3.606 -1.163 -10.193 1.00 91.12 80 VAL A C 1
ATOM 650 O O . VAL A 1 80 ? -3.630 -2.361 -9.925 1.00 91.12 80 VAL A O 1
ATOM 653 N N . GLN A 1 81 ? -3.617 -0.704 -11.447 1.00 91.25 81 GLN A N 1
ATOM 654 C CA . GLN A 1 81 ? -3.679 -1.581 -12.620 1.00 91.25 81 GLN A CA 1
ATOM 655 C C . GLN A 1 81 ? -2.481 -2.536 -12.678 1.00 91.25 81 GLN A C 1
ATOM 657 O O . GLN A 1 81 ? -2.667 -3.752 -12.717 1.00 91.25 81 GLN A O 1
ATOM 662 N N . HIS A 1 82 ? -1.256 -2.016 -12.573 1.00 88.56 82 HIS A N 1
ATOM 663 C CA . HIS A 1 82 ? -0.054 -2.852 -12.590 1.00 88.56 82 HIS A CA 1
ATOM 664 C C . HIS A 1 82 ? 0.030 -3.806 -11.394 1.00 88.56 82 HIS A C 1
ATOM 666 O O . HIS A 1 82 ? 0.424 -4.963 -11.535 1.00 88.56 82 HIS A O 1
ATOM 672 N N . MET A 1 83 ? -0.370 -3.363 -10.199 1.00 89.25 83 MET A N 1
ATOM 673 C CA . MET A 1 83 ? -0.398 -4.244 -9.029 1.00 89.25 83 MET A CA 1
ATOM 674 C C . MET A 1 83 ? -1.499 -5.309 -9.127 1.00 89.25 83 MET A C 1
ATOM 676 O O . MET A 1 83 ? -1.308 -6.418 -8.622 1.00 89.25 83 MET A O 1
ATOM 680 N N . ALA A 1 84 ? -2.613 -5.022 -9.808 1.00 88.81 84 ALA A N 1
ATOM 681 C CA . ALA A 1 84 ? -3.670 -5.996 -10.057 1.00 88.81 84 ALA A CA 1
ATOM 682 C C . ALA A 1 84 ? -3.172 -7.166 -10.918 1.00 88.81 84 ALA A C 1
ATOM 684 O O . ALA A 1 84 ? -3.465 -8.315 -10.584 1.00 88.81 84 ALA A O 1
ATOM 685 N N . GLU A 1 85 ? -2.353 -6.901 -11.943 1.00 88.44 85 GLU A N 1
ATOM 686 C CA . GLU A 1 85 ? -1.730 -7.922 -12.808 1.00 88.44 85 GLU A CA 1
ATOM 687 C C . GLU A 1 85 ? -0.839 -8.904 -12.028 1.00 88.44 85 GLU A C 1
ATOM 689 O O . GLU A 1 85 ? -0.673 -10.073 -12.395 1.00 88.44 85 GLU A O 1
ATOM 694 N N . TRP A 1 86 ? -0.249 -8.442 -10.925 1.00 86.75 86 TRP A N 1
ATOM 695 C CA . TRP A 1 86 ? 0.589 -9.265 -10.049 1.00 86.75 86 TRP A CA 1
ATOM 696 C C . TRP A 1 86 ? -0.202 -9.918 -8.921 1.00 86.75 86 TRP A C 1
ATOM 698 O O . TRP A 1 86 ? 0.362 -10.669 -8.124 1.00 86.75 86 TRP A O 1
ATOM 708 N N . SER A 1 87 ? -1.495 -9.627 -8.818 1.00 87.56 87 SER A N 1
ATOM 709 C CA . SER A 1 87 ? -2.342 -10.122 -7.746 1.00 87.56 87 SER A CA 1
ATOM 710 C C . SER A 1 87 ? -3.111 -11.380 -8.144 1.00 87.56 87 SER A C 1
ATOM 712 O O . SER A 1 87 ? -3.417 -11.627 -9.306 1.00 87.56 87 SER A O 1
ATOM 714 N N . ASN A 1 88 ? -3.419 -12.201 -7.146 1.00 83.88 88 ASN A N 1
ATOM 715 C CA . ASN A 1 88 ? -4.294 -13.362 -7.266 1.00 83.88 88 ASN A CA 1
ATOM 716 C C . ASN A 1 88 ? -5.304 -13.372 -6.107 1.00 83.88 88 ASN A C 1
ATOM 718 O O . ASN A 1 88 ? -5.313 -12.469 -5.265 1.00 83.88 88 ASN A O 1
ATOM 722 N N . SER A 1 89 ? -6.142 -14.406 -6.013 1.00 76.00 89 SER A N 1
ATOM 723 C CA . SER A 1 89 ? -7.141 -14.540 -4.939 1.00 76.00 89 SER A CA 1
ATOM 724 C C . SER A 1 89 ? -6.545 -14.395 -3.527 1.00 76.00 89 SER A C 1
ATOM 726 O O . SER A 1 89 ? -7.159 -13.787 -2.651 1.00 76.00 89 SER A O 1
ATOM 728 N N . LYS A 1 90 ? -5.297 -14.829 -3.312 1.00 75.31 90 LYS A N 1
ATOM 729 C CA . LYS A 1 90 ? -4.600 -14.788 -2.014 1.00 75.31 90 LYS A CA 1
ATOM 730 C C . LYS A 1 90 ? -3.901 -13.459 -1.697 1.00 75.31 90 LYS A C 1
ATOM 732 O O . LYS A 1 90 ? -3.441 -13.283 -0.570 1.00 75.31 90 LYS A O 1
ATOM 737 N N . GLY A 1 91 ? -3.798 -12.529 -2.647 1.00 82.38 91 GLY A N 1
ATOM 738 C CA . GLY A 1 91 ? -3.131 -11.234 -2.454 1.00 82.38 91 GLY A CA 1
ATOM 739 C C . GLY A 1 91 ? -2.144 -10.903 -3.566 1.00 82.38 91 GLY A C 1
ATOM 740 O O . GLY A 1 91 ? -2.157 -11.527 -4.625 1.00 82.38 91 GLY A O 1
ATOM 741 N N . LEU A 1 92 ? -1.289 -9.910 -3.322 1.00 86.44 92 LEU A N 1
ATOM 742 C CA . LEU A 1 92 ? -0.201 -9.569 -4.239 1.00 86.44 92 LEU A CA 1
ATOM 743 C C . LEU A 1 92 ? 0.877 -10.662 -4.211 1.00 86.44 92 LEU A C 1
ATOM 745 O O . LEU A 1 92 ? 1.311 -11.080 -3.131 1.00 86.44 92 LEU A O 1
ATOM 749 N N . ASP A 1 93 ? 1.338 -11.092 -5.383 1.00 86.44 93 ASP A N 1
ATOM 750 C CA . ASP A 1 93 ? 2.504 -11.960 -5.505 1.00 86.44 93 ASP A CA 1
ATOM 751 C C . ASP A 1 93 ? 3.780 -11.170 -5.175 1.00 86.44 93 ASP A C 1
ATOM 753 O O . ASP A 1 93 ? 4.251 -10.319 -5.936 1.00 86.44 93 ASP A O 1
ATOM 757 N N . THR A 1 94 ? 4.349 -11.453 -4.002 1.00 84.44 94 THR A N 1
ATOM 758 C CA . THR A 1 94 ? 5.565 -10.792 -3.516 1.00 84.44 94 THR A CA 1
ATOM 759 C C . THR A 1 94 ? 6.786 -11.078 -4.369 1.00 84.44 94 THR A C 1
ATOM 761 O O . THR A 1 94 ? 7.685 -10.244 -4.397 1.00 84.44 94 THR A O 1
ATOM 764 N N . SER A 1 95 ? 6.836 -12.222 -5.052 1.00 82.38 95 SER A N 1
ATOM 765 C CA . SER A 1 95 ? 7.959 -12.576 -5.917 1.00 82.38 95 SER A CA 1
ATOM 766 C C . SER A 1 95 ? 7.929 -11.739 -7.189 1.00 82.38 95 SER A C 1
ATOM 768 O O . SER A 1 95 ? 8.946 -11.146 -7.537 1.00 82.38 95 SER A O 1
ATOM 770 N N . LYS A 1 96 ? 6.754 -11.584 -7.818 1.00 84.50 96 LYS A N 1
ATOM 771 C CA . LYS A 1 96 ? 6.584 -10.694 -8.983 1.00 84.50 96 LYS A CA 1
ATOM 772 C C . LYS A 1 96 ? 6.891 -9.237 -8.638 1.00 84.50 96 LYS A C 1
ATOM 774 O O . LYS A 1 96 ? 7.649 -8.576 -9.345 1.00 84.50 96 LYS A O 1
ATOM 779 N N . ALA A 1 97 ? 6.369 -8.756 -7.508 1.00 83.56 97 ALA A N 1
ATOM 780 C CA . ALA A 1 97 ? 6.670 -7.411 -7.022 1.00 83.56 97 ALA A CA 1
ATOM 781 C C . ALA A 1 97 ? 8.176 -7.230 -6.759 1.00 83.56 97 ALA A C 1
ATOM 783 O O . ALA A 1 97 ? 8.770 -6.225 -7.148 1.00 83.56 97 ALA A O 1
ATOM 784 N N . TYR A 1 98 ? 8.819 -8.216 -6.131 1.00 84.50 98 TYR A N 1
ATOM 785 C CA . TYR A 1 98 ? 10.257 -8.199 -5.887 1.00 84.50 98 TYR A CA 1
ATOM 786 C C . TYR A 1 98 ? 11.068 -8.164 -7.188 1.00 84.50 98 TYR A C 1
ATOM 788 O O . TYR A 1 98 ? 11.999 -7.367 -7.286 1.00 84.50 98 TYR A O 1
ATOM 796 N N . GLU A 1 99 ? 10.728 -8.985 -8.183 1.00 83.88 99 GLU A N 1
ATOM 797 C CA . GLU A 1 99 ? 11.410 -8.995 -9.482 1.00 83.88 99 GLU A CA 1
ATOM 798 C C . GLU A 1 99 ? 11.347 -7.636 -10.174 1.00 83.88 99 GLU A C 1
ATOM 800 O O . GLU A 1 99 ? 12.346 -7.201 -10.749 1.00 83.88 99 GLU A O 1
ATOM 805 N N . TYR A 1 100 ? 10.218 -6.939 -10.050 1.00 82.06 100 TYR A N 1
ATOM 806 C CA . TYR A 1 100 ? 10.055 -5.595 -10.587 1.00 82.06 100 TYR A CA 1
ATOM 807 C C . TYR A 1 100 ? 10.896 -4.549 -9.841 1.00 82.06 100 TYR A C 1
ATOM 809 O O . TYR A 1 100 ? 11.620 -3.771 -10.461 1.00 82.06 100 TYR A O 1
ATOM 817 N N . PHE A 1 101 ? 10.842 -4.534 -8.503 1.00 80.31 101 PHE A N 1
ATOM 818 C CA . PHE A 1 101 ? 11.599 -3.567 -7.694 1.00 80.31 101 PHE A CA 1
ATOM 819 C C . PHE A 1 101 ? 13.097 -3.876 -7.611 1.00 80.31 101 PHE A C 1
ATOM 821 O O . PHE A 1 101 ? 13.879 -3.054 -7.116 1.00 80.31 101 PHE A O 1
ATOM 828 N N . ARG A 1 102 ? 13.524 -5.061 -8.051 1.00 81.81 102 ARG A N 1
ATOM 829 C CA . ARG A 1 102 ? 14.929 -5.448 -8.056 1.00 81.81 102 ARG A CA 1
ATOM 830 C C . ARG A 1 102 ? 15.691 -4.578 -9.060 1.00 81.81 102 ARG A C 1
ATOM 832 O O . ARG A 1 102 ? 15.336 -4.550 -10.237 1.00 81.81 102 ARG A O 1
ATOM 839 N N . PRO A 1 103 ? 16.798 -3.930 -8.656 1.00 72.75 103 PRO A N 1
ATOM 840 C CA . PRO A 1 103 ? 17.656 -3.246 -9.612 1.00 72.75 103 PRO A CA 1
ATOM 841 C C . PRO A 1 103 ? 18.152 -4.258 -10.651 1.00 72.75 103 PRO A C 1
ATOM 843 O O . PRO A 1 103 ? 18.782 -5.263 -10.296 1.00 72.75 103 PRO A O 1
ATOM 846 N N . LYS A 1 104 ? 17.842 -4.011 -11.932 1.00 66.06 104 LYS A N 1
ATOM 847 C CA . LYS A 1 104 ? 18.331 -4.830 -13.046 1.00 66.06 104 LYS A CA 1
ATOM 848 C C . LYS A 1 104 ? 19.855 -4.825 -12.971 1.00 66.06 104 LYS A C 1
ATOM 850 O O . LYS A 1 104 ? 20.482 -3.772 -13.058 1.00 66.06 104 LYS A O 1
ATOM 855 N N . ARG A 1 105 ? 20.457 -5.994 -12.733 1.00 58.81 105 ARG A N 1
ATOM 856 C CA . ARG A 1 105 ? 21.919 -6.117 -12.732 1.00 58.81 105 ARG A CA 1
ATOM 857 C C . ARG A 1 105 ? 22.403 -5.692 -14.118 1.00 58.81 105 ARG A C 1
ATOM 859 O O . ARG A 1 105 ? 21.906 -6.220 -15.111 1.00 58.81 105 ARG A O 1
ATOM 866 N N . ALA A 1 106 ? 23.352 -4.760 -14.187 1.00 55.78 106 ALA A N 1
ATOM 867 C CA . ALA A 1 106 ? 24.093 -4.543 -15.422 1.00 55.78 106 ALA A CA 1
ATOM 868 C C . ALA A 1 106 ? 24.672 -5.901 -15.852 1.00 55.78 106 ALA A C 1
ATOM 870 O O . ALA A 1 106 ? 25.223 -6.621 -15.013 1.00 55.78 106 ALA A O 1
ATOM 871 N N . LYS A 1 107 ? 24.486 -6.291 -17.120 1.00 49.31 107 LYS A N 1
ATOM 872 C CA . LYS A 1 107 ? 25.119 -7.494 -17.678 1.00 49.31 107 LYS A CA 1
ATOM 873 C C . LYS A 1 107 ? 26.626 -7.323 -17.484 1.00 49.31 107 LYS A C 1
ATOM 875 O O . LYS A 1 107 ? 27.233 -6.504 -18.163 1.00 49.31 107 LYS A O 1
ATOM 880 N N . GLN A 1 108 ? 27.220 -8.055 -16.544 1.00 47.38 108 GLN A N 1
ATOM 881 C CA . GLN A 1 108 ? 28.672 -8.159 -16.482 1.00 47.38 108 GLN A CA 1
ATOM 882 C C . GLN A 1 108 ? 29.112 -8.874 -17.759 1.00 47.38 108 GLN A C 1
ATOM 884 O O . GLN A 1 108 ? 28.856 -10.066 -17.925 1.00 47.38 108 GLN A O 1
ATOM 889 N N . SER A 1 109 ? 29.722 -8.132 -18.681 1.00 48.75 109 SER A N 1
ATOM 890 C CA . SER A 1 109 ? 30.518 -8.706 -19.757 1.00 48.75 109 SER A CA 1
ATOM 891 C C . SER A 1 109 ? 31.710 -9.387 -19.095 1.00 48.75 109 SER A C 1
ATOM 893 O O . SER A 1 109 ? 32.613 -8.708 -18.601 1.00 48.75 109 SER A O 1
ATOM 895 N N . TRP A 1 110 ? 31.685 -10.714 -19.003 1.00 62.62 110 TRP A N 1
ATOM 896 C CA . TRP A 1 110 ? 32.868 -11.467 -18.613 1.00 62.62 110 TRP A CA 1
ATOM 897 C C . TRP A 1 110 ? 33.982 -11.120 -19.602 1.00 62.62 110 TRP A C 1
ATOM 899 O O . TRP A 1 110 ? 33.851 -11.364 -20.800 1.00 62.62 110 TRP A O 1
ATOM 909 N N . GLN A 1 111 ? 35.039 -10.478 -19.107 1.00 53.25 111 GLN A N 1
ATOM 910 C CA . GLN A 1 111 ? 36.281 -10.322 -19.853 1.00 53.25 111 GLN A CA 1
ATOM 911 C C . GLN A 1 111 ? 36.784 -11.738 -20.136 1.00 53.25 111 GLN A C 1
ATOM 913 O O . GLN A 1 111 ? 37.056 -12.498 -19.207 1.00 53.25 111 GLN A O 1
ATOM 918 N N . THR A 1 112 ? 36.818 -12.112 -21.413 1.00 51.25 112 THR A N 1
ATOM 919 C CA . THR A 1 112 ? 37.487 -13.338 -21.846 1.00 51.25 112 THR A CA 1
ATOM 920 C C . THR A 1 112 ? 38.970 -13.083 -21.640 1.00 51.25 112 THR A C 1
ATOM 922 O O . THR A 1 112 ? 39.549 -12.253 -22.336 1.00 51.25 112 THR A O 1
ATOM 925 N N . VAL A 1 113 ? 39.551 -13.701 -20.615 1.00 57.50 113 VAL A N 1
ATOM 926 C CA . VAL A 1 113 ? 41.004 -13.713 -20.453 1.00 57.50 113 VAL A CA 1
ATOM 927 C C . VAL A 1 113 ? 41.531 -14.609 -21.571 1.00 57.50 113 VAL A C 1
ATOM 929 O O . VAL A 1 113 ? 41.175 -15.786 -21.621 1.00 57.50 113 VAL A O 1
ATOM 932 N N . ILE A 1 114 ? 42.252 -13.988 -22.505 1.00 55.41 114 ILE A N 1
ATOM 933 C CA . ILE A 1 114 ? 42.990 -14.636 -23.597 1.00 55.41 114 ILE A CA 1
ATOM 934 C C . ILE A 1 114 ? 44.222 -15.321 -23.009 1.00 55.41 114 ILE A C 1
ATOM 936 O O . ILE A 1 114 ? 44.858 -14.692 -22.131 1.00 55.41 114 ILE A O 1
#

Secondary structure (DSSP, 8-state):
---TTHHHHHHHHHHHHHHHHHHHHTT-S-HHHHHHIIIIITTS-TTT----TTS-HHHHHHHHHHHHHHHHHSSHHHHHHHHHHTEETTEE-HHHHHHHHS------------

Organism: NCBI:txid2727405

Radius of gyration: 17.02 Å; chains: 1; bounding box: 56×28×39 Å

pLDDT: mean 82.44, std 13.24, range [41.03, 93.5]